Protein AF-A0A9E5ZWL0-F1 (afdb_monomer_lite)

pLDDT: mean 77.71, std 17.44, range [40.38, 95.31]

Structure (mmCIF, N/CA/C/O backbone):
data_AF-A0A9E5ZWL0-F1
#
_entry.id   AF-A0A9E5ZWL0-F1
#
loop_
_atom_site.group_PDB
_atom_site.id
_atom_site.type_symbol
_atom_site.label_atom_id
_atom_site.label_alt_id
_atom_site.label_comp_id
_atom_site.label_asym_id
_atom_site.label_entity_id
_atom_site.label_seq_id
_atom_site.pdbx_PDB_ins_code
_atom_site.Cartn_x
_atom_site.Cartn_y
_atom_site.Cartn_z
_atom_site.occupancy
_atom_site.B_iso_or_equiv
_atom_site.auth_seq_id
_atom_site.auth_comp_id
_atom_site.auth_asym_id
_atom_site.auth_atom_id
_atom_site.pdbx_PDB_model_num
ATOM 1 N N . MET A 1 1 ? 41.467 44.986 -68.226 1.00 48.22 1 MET A N 1
ATOM 2 C CA . MET A 1 1 ? 40.045 44.652 -67.989 1.00 48.22 1 MET A CA 1
ATOM 3 C C . MET A 1 1 ? 39.698 43.369 -68.735 1.00 48.22 1 MET A C 1
ATOM 5 O O . MET A 1 1 ? 39.548 43.415 -69.947 1.00 48.22 1 MET A O 1
ATOM 9 N N . LYS A 1 2 ? 39.636 42.227 -68.040 1.00 40.38 2 LYS A N 1
ATOM 10 C CA . LYS A 1 2 ? 39.069 40.963 -68.541 1.00 40.38 2 LYS A CA 1
ATOM 11 C C . LYS A 1 2 ? 38.371 40.283 -67.361 1.00 40.38 2 LYS A C 1
ATOM 13 O O . LYS A 1 2 ? 39.031 39.846 -66.427 1.00 40.38 2 LYS A O 1
ATOM 18 N N . LEU A 1 3 ? 37.040 40.309 -67.391 1.00 46.34 3 LEU A N 1
ATOM 19 C CA . LEU A 1 3 ? 36.144 39.636 -66.454 1.00 46.34 3 LEU A CA 1
ATOM 20 C C . LEU A 1 3 ? 36.043 38.173 -66.905 1.00 46.34 3 LEU A C 1
ATOM 22 O O . LEU A 1 3 ? 35.565 37.916 -68.009 1.00 46.34 3 LEU A O 1
ATOM 26 N N . GLN A 1 4 ? 36.509 37.226 -66.093 1.00 55.94 4 GLN A N 1
ATOM 27 C CA . GLN A 1 4 ? 36.231 35.805 -66.296 1.00 55.94 4 GLN A CA 1
ATOM 28 C C . GLN A 1 4 ? 35.234 35.346 -65.235 1.00 55.94 4 GLN A C 1
ATOM 30 O O . GLN A 1 4 ? 35.519 35.343 -64.041 1.00 55.94 4 GLN A O 1
ATOM 35 N N . PHE A 1 5 ? 34.042 35.000 -65.714 1.00 57.50 5 PHE A N 1
ATOM 36 C CA . PHE A 1 5 ? 32.984 34.344 -64.964 1.00 57.50 5 PHE A CA 1
ATOM 37 C C . PHE A 1 5 ? 33.369 32.876 -64.759 1.00 57.50 5 PHE A C 1
ATOM 39 O O . PHE A 1 5 ? 33.535 32.145 -65.733 1.00 57.50 5 PHE A O 1
ATOM 46 N N . ALA A 1 6 ? 33.482 32.437 -63.507 1.00 52.81 6 ALA A N 1
ATOM 47 C CA . ALA A 1 6 ? 33.610 31.026 -63.159 1.00 52.81 6 ALA A CA 1
ATOM 48 C C . ALA A 1 6 ? 32.387 30.597 -62.338 1.00 52.81 6 ALA A C 1
ATOM 50 O O . ALA A 1 6 ? 32.315 30.791 -61.131 1.00 52.81 6 ALA A O 1
ATOM 51 N N . ILE A 1 7 ? 31.393 30.115 -63.084 1.00 56.88 7 ILE A N 1
ATOM 52 C CA . ILE A 1 7 ? 30.549 28.941 -62.828 1.00 56.88 7 ILE A CA 1
ATOM 53 C C . ILE A 1 7 ? 30.273 28.637 -61.346 1.00 56.88 7 ILE A C 1
ATOM 55 O O . ILE A 1 7 ? 31.066 28.015 -60.642 1.00 56.88 7 ILE A O 1
ATOM 59 N N . VAL A 1 8 ? 29.059 28.998 -60.931 1.00 52.09 8 VAL A N 1
ATOM 60 C CA . VAL A 1 8 ? 28.380 28.480 -59.743 1.00 52.09 8 VAL A CA 1
ATOM 61 C C . VAL A 1 8 ? 28.188 26.973 -59.925 1.00 52.09 8 VAL A C 1
ATOM 63 O O . VAL A 1 8 ? 27.296 26.531 -60.648 1.00 52.09 8 VAL A O 1
ATOM 66 N N . ALA A 1 9 ? 29.037 26.172 -59.284 1.00 56.91 9 ALA A N 1
ATOM 67 C CA . ALA A 1 9 ? 28.798 24.747 -59.111 1.00 56.91 9 ALA A CA 1
ATOM 68 C C . ALA A 1 9 ? 27.679 24.575 -58.075 1.00 56.91 9 ALA A C 1
ATOM 70 O O . ALA A 1 9 ? 27.908 24.568 -56.866 1.00 56.91 9 ALA A O 1
ATOM 71 N N . LEU A 1 10 ? 26.446 24.487 -58.573 1.00 52.00 10 LEU A N 1
ATOM 72 C CA . LEU A 1 10 ? 25.271 24.105 -57.804 1.00 52.00 10 LEU A CA 1
ATOM 73 C C . LEU A 1 10 ? 25.416 22.621 -57.431 1.00 52.00 10 LEU A C 1
ATOM 75 O O . LEU A 1 10 ? 24.993 21.728 -58.163 1.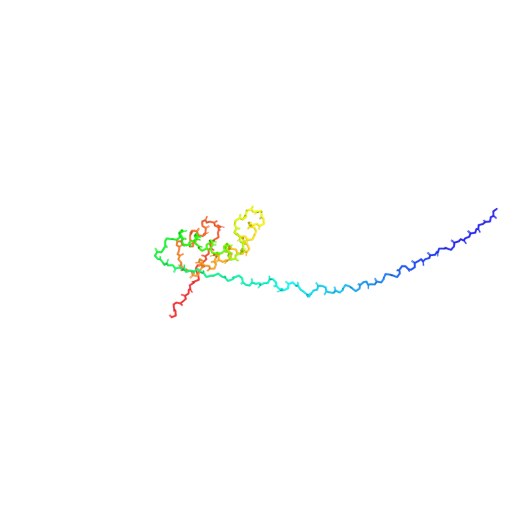00 52.00 10 LEU A O 1
ATOM 79 N N . GLY A 1 11 ? 26.093 22.358 -56.316 1.00 52.50 11 GLY A N 1
ATOM 80 C CA . GLY A 1 11 ? 26.188 21.027 -55.735 1.00 52.50 11 GLY A CA 1
ATOM 81 C C . GLY A 1 11 ? 24.815 20.585 -55.245 1.00 52.50 11 GLY A C 1
ATOM 82 O O . GLY A 1 11 ? 24.369 21.005 -54.180 1.00 52.50 11 GLY A O 1
ATOM 83 N N . LEU A 1 12 ? 24.144 19.732 -56.021 1.00 54.84 12 LEU A N 1
ATOM 84 C CA . LEU A 1 12 ? 23.023 18.933 -55.540 1.00 54.84 12 LEU A CA 1
ATOM 85 C C . LEU A 1 12 ? 23.577 17.965 -54.485 1.00 54.84 12 LEU A C 1
ATOM 87 O O . LEU A 1 12 ? 24.089 16.893 -54.805 1.00 54.84 12 LEU A O 1
ATOM 91 N N . ALA A 1 13 ? 23.507 18.357 -53.215 1.00 57.78 13 ALA A N 1
ATOM 92 C CA . ALA A 1 13 ? 23.633 17.413 -52.121 1.00 57.78 13 ALA A CA 1
ATOM 93 C C . ALA A 1 13 ? 22.415 16.488 -52.196 1.00 57.78 13 ALA A C 1
ATOM 95 O O . ALA A 1 13 ? 21.297 16.871 -51.852 1.00 57.78 13 ALA A O 1
ATOM 96 N N . ILE A 1 14 ? 22.633 15.284 -52.721 1.00 60.03 14 ILE A N 1
ATOM 97 C CA . ILE A 1 14 ? 21.675 14.186 -52.680 1.00 60.03 14 ILE A CA 1
ATOM 98 C C . ILE A 1 14 ? 21.467 13.878 -51.198 1.00 60.03 14 ILE A C 1
ATOM 100 O O . ILE A 1 14 ? 22.262 13.180 -50.574 1.00 60.03 14 ILE A O 1
ATOM 104 N N . ALA A 1 15 ? 20.420 14.461 -50.616 1.00 61.22 15 ALA A N 1
ATOM 105 C CA . ALA A 1 15 ? 19.908 14.070 -49.319 1.00 61.22 15 ALA A CA 1
ATOM 106 C C . ALA A 1 15 ? 19.345 12.658 -49.482 1.00 61.22 15 ALA A C 1
ATOM 108 O O . ALA A 1 15 ? 18.180 12.474 -49.821 1.00 61.22 15 ALA A O 1
ATOM 109 N N . THR A 1 16 ? 20.200 11.649 -49.324 1.00 64.06 16 THR A N 1
ATOM 110 C CA . THR A 1 16 ? 19.760 10.267 -49.176 1.00 64.06 16 THR A CA 1
ATOM 111 C C . THR A 1 16 ? 18.829 10.231 -47.968 1.00 64.06 16 THR A C 1
ATOM 113 O O . THR A 1 16 ? 19.301 10.519 -46.862 1.00 64.06 16 THR A O 1
ATOM 116 N N . PRO A 1 17 ? 17.528 9.925 -48.128 1.00 60.38 17 PRO A N 1
ATOM 117 C CA . PRO A 1 17 ? 16.691 9.662 -46.977 1.00 60.38 17 PRO A CA 1
ATOM 118 C C . PRO A 1 17 ? 17.273 8.417 -46.318 1.00 60.38 17 PRO A C 1
ATOM 120 O O . PRO A 1 17 ? 17.183 7.315 -46.856 1.00 60.38 17 PRO A O 1
ATOM 123 N N . LEU A 1 18 ? 17.944 8.609 -45.182 1.00 63.25 18 LEU A N 1
ATOM 124 C CA . LEU A 1 18 ? 18.268 7.504 -44.299 1.00 63.25 18 LEU A CA 1
ATOM 125 C C . LEU A 1 18 ? 16.935 6.809 -44.015 1.00 63.25 18 LEU A C 1
ATOM 127 O O . LEU A 1 18 ? 16.013 7.481 -43.537 1.00 63.25 18 LEU A O 1
ATOM 131 N N . PRO A 1 19 ? 16.783 5.514 -44.334 1.00 56.50 19 PRO A N 1
ATOM 132 C CA . PRO A 1 19 ? 15.641 4.778 -43.848 1.00 56.50 19 PRO A CA 1
ATOM 133 C C . PRO A 1 19 ? 15.736 4.849 -42.328 1.00 56.50 19 PRO A C 1
ATOM 135 O O . PRO A 1 19 ? 16.606 4.234 -41.714 1.00 56.50 19 PRO A O 1
ATOM 138 N N . LEU A 1 20 ? 14.862 5.655 -41.725 1.00 55.75 20 LEU A N 1
ATOM 139 C CA . LEU A 1 20 ? 14.479 5.519 -40.332 1.00 55.75 20 LEU A CA 1
ATOM 140 C C . LEU A 1 20 ? 13.822 4.145 -40.247 1.00 55.75 20 LEU A C 1
ATOM 142 O O . LEU A 1 20 ? 12.603 4.017 -40.325 1.00 55.75 20 LEU A O 1
ATOM 146 N N . THR A 1 21 ? 14.653 3.101 -40.183 1.00 56.69 21 THR A N 1
ATOM 147 C CA . THR A 1 21 ? 14.258 1.787 -39.712 1.00 56.69 21 THR A CA 1
ATOM 148 C C . THR A 1 21 ? 13.553 2.052 -38.406 1.00 56.69 21 THR A C 1
ATOM 150 O O . THR A 1 21 ? 14.155 2.511 -37.436 1.00 56.69 21 THR A O 1
ATOM 153 N N . SER A 1 22 ? 12.244 1.869 -38.454 1.00 57.66 22 SER A N 1
ATOM 154 C CA . SER A 1 22 ? 11.329 1.936 -37.343 1.00 57.66 22 SER A CA 1
ATOM 155 C C . SER A 1 22 ? 11.858 1.033 -36.237 1.00 57.66 22 SER A C 1
ATOM 157 O O . SER A 1 22 ? 11.533 -0.150 -36.179 1.00 57.66 22 SER A O 1
ATOM 159 N N . ALA A 1 23 ? 12.658 1.606 -35.339 1.00 53.66 23 ALA A N 1
ATOM 160 C CA . ALA A 1 23 ? 12.964 1.074 -34.020 1.00 53.66 23 ALA A CA 1
ATOM 161 C C . ALA A 1 23 ? 11.710 1.201 -33.133 1.00 53.66 23 ALA A C 1
ATOM 163 O O . ALA A 1 23 ? 11.719 1.786 -32.057 1.00 53.66 23 ALA A O 1
ATOM 164 N N . ALA A 1 24 ? 10.590 0.702 -33.650 1.00 53.22 24 ALA A N 1
ATOM 165 C CA . ALA A 1 24 ? 9.292 0.616 -33.008 1.00 53.22 24 ALA A CA 1
ATOM 166 C C . ALA A 1 24 ? 8.938 -0.866 -32.841 1.00 53.22 24 ALA A C 1
ATOM 168 O O . ALA A 1 24 ? 7.838 -1.304 -33.149 1.00 53.22 24 ALA A O 1
ATOM 169 N N . ALA A 1 25 ? 9.909 -1.668 -32.423 1.00 51.94 25 ALA A N 1
ATOM 170 C CA . ALA A 1 25 ? 9.722 -3.079 -32.144 1.00 51.94 25 ALA A CA 1
ATOM 171 C C . ALA A 1 25 ? 10.788 -3.484 -31.133 1.00 51.94 25 ALA A C 1
ATOM 173 O O . ALA A 1 25 ? 11.807 -3.999 -31.550 1.00 51.94 25 ALA A O 1
ATOM 174 N N . GLU A 1 26 ? 10.597 -3.121 -29.855 1.00 48.44 26 GLU A N 1
ATOM 175 C CA . GLU A 1 26 ? 11.234 -3.720 -28.654 1.00 48.44 26 GLU A CA 1
ATOM 176 C C . GLU A 1 26 ? 11.094 -2.812 -27.411 1.00 48.44 26 GLU A C 1
ATOM 178 O O . GLU A 1 26 ? 12.045 -2.550 -26.687 1.00 48.44 26 GLU A O 1
ATOM 183 N N . THR A 1 27 ? 9.899 -2.300 -27.101 1.00 50.94 27 THR A N 1
ATOM 184 C CA . THR A 1 27 ? 9.658 -1.712 -25.759 1.00 50.94 27 THR A CA 1
ATOM 185 C C . THR A 1 27 ? 8.383 -2.205 -25.081 1.00 50.94 27 THR A C 1
ATOM 187 O O . THR A 1 27 ? 8.065 -1.770 -23.980 1.00 50.94 27 THR A O 1
ATOM 190 N N . ASN A 1 28 ? 7.703 -3.204 -25.654 1.00 46.56 28 ASN A N 1
ATOM 191 C CA . ASN A 1 28 ? 6.599 -3.900 -24.978 1.00 46.56 28 ASN A CA 1
ATOM 192 C C . ASN A 1 28 ? 7.074 -5.030 -24.038 1.00 46.56 28 ASN A C 1
ATOM 194 O O . ASN A 1 28 ? 6.249 -5.671 -23.392 1.00 46.56 28 ASN A O 1
ATOM 198 N N . ALA A 1 29 ? 8.386 -5.278 -23.935 1.00 43.72 29 ALA A N 1
ATOM 199 C CA . ALA A 1 29 ? 8.944 -6.403 -23.178 1.00 43.72 29 ALA A CA 1
ATOM 200 C C . ALA A 1 29 ? 9.071 -6.164 -21.658 1.00 43.72 29 ALA A C 1
ATOM 202 O O . ALA A 1 29 ? 9.269 -7.116 -20.915 1.00 43.72 29 ALA A O 1
ATOM 203 N N . PHE A 1 30 ? 8.908 -4.929 -21.167 1.00 44.88 30 PHE A N 1
ATOM 204 C CA . PHE A 1 30 ? 8.982 -4.607 -19.732 1.00 44.88 30 PHE A CA 1
ATOM 205 C C . PHE A 1 30 ? 7.620 -4.199 -19.168 1.00 44.88 30 PHE A C 1
ATOM 207 O O . PHE A 1 30 ? 7.438 -3.144 -18.568 1.00 44.88 30 PHE A O 1
ATOM 214 N N . SER A 1 31 ? 6.628 -5.058 -19.366 1.00 49.53 31 SER A N 1
ATOM 215 C CA . SER A 1 31 ? 5.421 -5.040 -18.540 1.00 49.53 31 SER A CA 1
ATOM 216 C C . SER A 1 31 ? 5.293 -6.367 -17.801 1.00 49.53 31 SER A C 1
ATOM 218 O O . SER A 1 31 ? 4.249 -7.013 -17.830 1.00 49.53 31 SER A O 1
ATOM 220 N N . GLU A 1 32 ? 6.372 -6.787 -17.126 1.00 59.00 32 GLU A N 1
ATOM 221 C CA . GLU A 1 32 ? 6.253 -7.802 -16.081 1.00 59.00 32 GLU A CA 1
ATOM 222 C C . GLU A 1 32 ? 5.206 -7.301 -15.085 1.00 59.00 32 GLU A C 1
ATOM 224 O O . GLU A 1 32 ? 5.388 -6.299 -14.387 1.00 59.00 32 GLU A O 1
ATOM 229 N N . ARG A 1 33 ? 4.044 -7.958 -15.086 1.00 65.81 33 ARG A N 1
ATOM 230 C CA . ARG A 1 33 ? 3.001 -7.693 -14.104 1.00 65.81 33 ARG A CA 1
ATOM 231 C C . ARG A 1 33 ? 3.592 -8.056 -12.751 1.00 65.81 33 ARG A C 1
ATOM 233 O O . ARG A 1 33 ? 3.832 -9.223 -12.470 1.00 65.81 33 ARG A O 1
ATOM 240 N N . VAL A 1 34 ? 3.849 -7.043 -11.931 1.00 76.81 34 VAL A N 1
ATOM 241 C CA . VAL A 1 34 ? 4.320 -7.244 -10.563 1.00 76.81 34 VAL A CA 1
ATOM 242 C C . VAL A 1 34 ? 3.201 -7.926 -9.781 1.00 76.81 34 VAL A C 1
ATOM 244 O O . VAL A 1 34 ? 2.168 -7.318 -9.494 1.00 76.81 34 VAL A O 1
ATOM 247 N N . GLU A 1 35 ? 3.397 -9.200 -9.456 1.00 77.81 35 GLU A N 1
ATOM 248 C CA . GLU A 1 35 ? 2.483 -9.965 -8.617 1.00 77.81 35 GLU A CA 1
ATOM 249 C C . GLU A 1 35 ? 2.982 -9.980 -7.171 1.00 77.81 35 GLU A C 1
ATOM 251 O O . GLU A 1 35 ? 4.126 -10.324 -6.876 1.00 77.81 35 GLU A O 1
ATOM 256 N N . ALA A 1 36 ? 2.101 -9.613 -6.245 1.00 86.50 36 ALA A N 1
ATOM 257 C CA . ALA A 1 36 ? 2.368 -9.650 -4.817 1.00 86.50 36 ALA A CA 1
ATOM 258 C C . ALA A 1 36 ? 1.166 -10.256 -4.096 1.00 86.50 36 ALA A C 1
ATOM 260 O O . ALA A 1 36 ? 0.030 -9.826 -4.294 1.00 86.50 36 ALA A O 1
ATOM 261 N N . ARG A 1 37 ? 1.420 -11.247 -3.238 1.00 86.88 37 ARG A N 1
ATOM 262 C CA . ARG A 1 37 ? 0.400 -11.837 -2.367 1.00 86.88 37 ARG A CA 1
ATOM 263 C C . ARG A 1 37 ? 0.586 -11.320 -0.951 1.00 86.88 37 ARG A C 1
ATOM 265 O O . ARG A 1 37 ? 1.680 -11.398 -0.397 1.00 86.88 37 ARG A O 1
ATOM 272 N N . VAL A 1 38 ? -0.494 -10.805 -0.378 1.00 88.88 38 VAL A N 1
ATOM 273 C CA . VAL A 1 38 ? -0.558 -10.357 1.012 1.00 88.88 38 VAL A CA 1
ATOM 274 C C . VAL A 1 38 ? -1.741 -11.058 1.654 1.00 88.88 38 VAL A C 1
ATOM 276 O O . VAL A 1 38 ? -2.859 -10.963 1.153 1.00 88.88 38 VAL A O 1
ATOM 279 N N . THR A 1 39 ? -1.493 -11.761 2.752 1.00 87.12 39 THR A N 1
ATOM 280 C CA . THR A 1 39 ? -2.559 -12.343 3.566 1.00 87.12 39 THR A CA 1
ATOM 281 C C . THR A 1 39 ? -3.048 -11.296 4.556 1.00 87.12 39 THR A C 1
ATOM 283 O O . THR A 1 39 ? -2.241 -10.640 5.218 1.00 87.12 39 THR A O 1
ATOM 286 N N . TYR A 1 40 ? -4.365 -11.145 4.647 1.00 84.81 40 TYR A N 1
ATOM 287 C CA . TYR A 1 40 ? -5.028 -10.268 5.601 1.00 84.81 40 TYR A CA 1
ATOM 288 C C . TYR A 1 40 ? -5.730 -11.112 6.669 1.00 84.81 40 TYR A C 1
ATOM 290 O O . TYR A 1 40 ? -6.426 -12.065 6.328 1.00 84.81 40 TYR A O 1
ATOM 298 N N . SER A 1 41 ? -5.536 -10.755 7.940 1.00 88.94 41 SER A N 1
ATOM 299 C CA . SER A 1 41 ? -6.319 -11.275 9.061 1.00 88.94 41 SER A CA 1
ATOM 300 C C . SER A 1 41 ? -7.132 -10.125 9.660 1.00 88.94 41 SER A C 1
ATOM 302 O O . SER A 1 41 ? -6.532 -9.086 9.952 1.00 88.94 41 SER A O 1
ATOM 304 N N . PRO A 1 42 ? -8.455 -10.275 9.851 1.00 85.31 42 PRO A N 1
ATOM 305 C CA . PRO A 1 42 ? -9.283 -9.231 10.448 1.00 85.31 42 PRO A CA 1
ATOM 306 C C . PRO A 1 42 ? -8.920 -8.938 11.907 1.00 85.31 42 PRO A C 1
ATOM 308 O O . PRO A 1 42 ? -9.122 -7.815 12.355 1.00 85.31 42 PRO A O 1
ATOM 311 N N . ASP A 1 43 ? -8.316 -9.900 12.607 1.00 90.75 43 ASP A N 1
ATOM 312 C CA . ASP A 1 43 ? -7.892 -9.753 14.004 1.00 90.75 43 ASP A CA 1
ATOM 313 C C . ASP A 1 43 ? -6.552 -9.009 14.147 1.00 90.75 43 ASP A C 1
ATOM 315 O O . ASP A 1 43 ? -6.147 -8.634 15.248 1.00 90.75 43 ASP A O 1
ATOM 319 N N . ALA A 1 44 ? -5.823 -8.815 13.041 1.00 92.38 44 ALA A N 1
ATOM 320 C CA . ALA A 1 44 ? -4.537 -8.131 13.062 1.00 92.38 44 ALA A CA 1
ATOM 321 C C . ALA A 1 44 ? -4.727 -6.602 13.087 1.00 92.38 44 ALA A C 1
ATOM 323 O O . ALA A 1 44 ? -5.483 -6.070 12.266 1.00 92.38 44 ALA A O 1
ATOM 324 N N . PRO A 1 45 ? -3.976 -5.858 13.925 1.00 94.81 45 PRO A N 1
ATOM 325 C CA . PRO A 1 45 ? -4.069 -4.401 13.972 1.00 94.81 45 PRO A CA 1
ATOM 326 C C . PRO A 1 45 ? -3.861 -3.755 12.594 1.00 94.81 45 PRO A C 1
ATOM 328 O O . PRO A 1 45 ? -2.903 -4.080 11.879 1.00 94.81 45 PR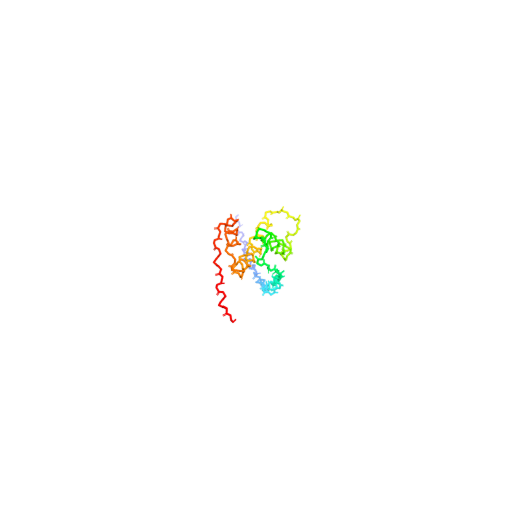O A O 1
ATOM 331 N N . ALA A 1 46 ? -4.704 -2.782 12.231 1.00 92.50 46 ALA A N 1
ATOM 332 C CA . ALA A 1 46 ? -4.660 -2.119 10.922 1.00 92.50 46 ALA A CA 1
ATOM 333 C C . ALA A 1 46 ? -3.267 -1.549 10.591 1.00 92.50 46 ALA A C 1
ATOM 335 O O . ALA A 1 46 ? -2.760 -1.711 9.480 1.00 92.50 46 ALA A O 1
ATOM 336 N N . ALA A 1 47 ? -2.593 -0.944 11.574 1.00 94.44 47 ALA A N 1
ATOM 337 C CA . ALA A 1 47 ? -1.250 -0.392 11.404 1.00 94.44 47 ALA A CA 1
ATOM 338 C C . ALA A 1 47 ? -0.193 -1.453 11.054 1.00 94.44 47 ALA A C 1
ATOM 340 O O . ALA A 1 47 ? 0.687 -1.207 10.221 1.00 94.44 47 ALA A O 1
ATOM 341 N N . GLU A 1 48 ? -0.273 -2.631 11.672 1.00 94.75 48 GLU A N 1
ATOM 342 C CA . GLU A 1 48 ? 0.629 -3.743 11.388 1.00 94.75 48 GLU A CA 1
ATOM 343 C C . GLU A 1 48 ? 0.360 -4.331 10.005 1.00 94.75 48 GLU A C 1
ATOM 345 O O . GLU A 1 48 ? 1.294 -4.467 9.209 1.00 94.75 48 GLU A O 1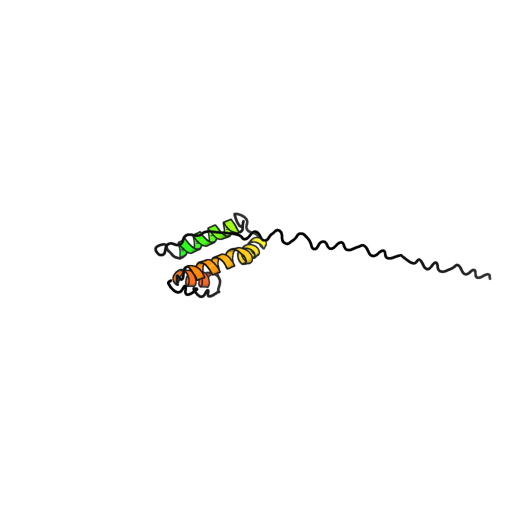
ATOM 350 N N . THR A 1 49 ? -0.912 -4.576 9.690 1.00 94.62 49 THR A N 1
ATOM 351 C CA . THR A 1 49 ? -1.348 -5.040 8.372 1.00 94.62 49 THR A CA 1
ATOM 352 C C . THR A 1 49 ? -0.869 -4.097 7.269 1.00 94.62 49 THR A C 1
ATOM 354 O O . THR A 1 49 ? -0.257 -4.532 6.292 1.00 94.62 49 THR A O 1
ATOM 357 N N . TYR A 1 50 ? -1.060 -2.788 7.447 1.00 94.69 50 TYR A N 1
ATOM 358 C CA . TYR A 1 50 ? -0.635 -1.771 6.489 1.00 94.69 50 TYR A CA 1
ATOM 359 C C . TYR A 1 50 ? 0.884 -1.764 6.289 1.00 94.69 50 TYR A C 1
ATOM 361 O O . TYR A 1 50 ? 1.382 -1.735 5.161 1.00 94.69 50 TYR A O 1
ATOM 369 N N . ARG A 1 51 ? 1.647 -1.810 7.390 1.00 95.12 51 ARG A N 1
ATOM 370 C CA . ARG A 1 51 ? 3.114 -1.865 7.359 1.00 95.12 51 ARG A CA 1
ATOM 371 C C . ARG A 1 51 ? 3.601 -3.117 6.633 1.00 95.12 51 ARG A C 1
ATOM 373 O O . ARG A 1 51 ? 4.531 -3.022 5.829 1.00 95.12 51 ARG A O 1
ATOM 380 N N . HIS A 1 52 ? 2.986 -4.267 6.902 1.00 94.81 52 HIS A N 1
ATOM 381 C CA . HIS A 1 52 ? 3.336 -5.528 6.263 1.00 94.81 52 HIS A CA 1
ATOM 382 C C . HIS A 1 52 ? 3.036 -5.497 4.760 1.00 94.81 52 HIS A C 1
ATOM 384 O O . HIS A 1 52 ? 3.946 -5.730 3.964 1.00 94.81 52 HIS A O 1
ATOM 390 N N . ALA A 1 53 ? 1.822 -5.098 4.368 1.00 94.88 53 ALA A N 1
ATOM 391 C CA . ALA A 1 53 ? 1.430 -4.950 2.968 1.00 94.88 53 ALA A CA 1
ATOM 392 C C . ALA A 1 53 ? 2.384 -4.008 2.217 1.00 94.88 53 ALA A C 1
ATOM 394 O O . ALA A 1 53 ? 2.959 -4.376 1.193 1.00 94.88 53 ALA A O 1
ATOM 395 N N . LYS A 1 54 ? 2.660 -2.825 2.784 1.00 94.62 54 LYS A N 1
ATOM 396 C CA . LYS A 1 54 ? 3.600 -1.859 2.202 1.00 94.62 54 LYS A CA 1
ATOM 397 C C . LYS A 1 54 ? 5.001 -2.450 2.024 1.00 94.62 54 LYS A C 1
ATOM 399 O O . LYS A 1 54 ? 5.634 -2.203 0.999 1.00 94.62 54 LYS A O 1
ATOM 404 N N . LYS A 1 55 ? 5.501 -3.223 2.994 1.00 93.94 55 LYS A N 1
ATOM 405 C CA . LYS A 1 55 ? 6.808 -3.895 2.897 1.00 93.94 55 LYS A CA 1
ATOM 406 C C . LYS A 1 55 ? 6.829 -4.915 1.756 1.00 93.94 55 LYS A C 1
ATOM 408 O O . LYS 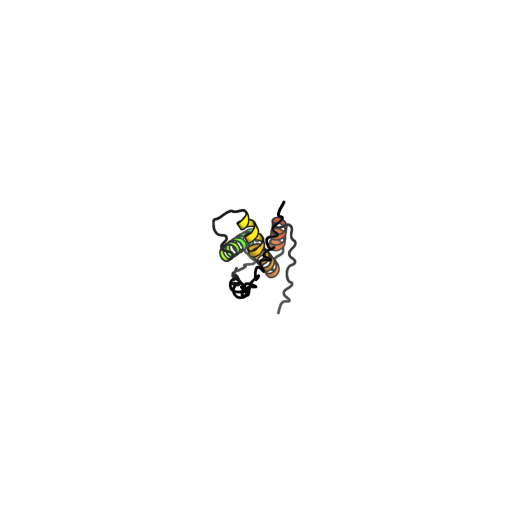A 1 55 ? 7.778 -4.915 0.976 1.00 93.94 55 LYS A O 1
ATOM 413 N N . VAL A 1 56 ? 5.790 -5.743 1.638 1.00 94.31 56 VAL A N 1
ATOM 414 C CA . VAL A 1 56 ? 5.658 -6.735 0.558 1.00 94.31 56 VAL A CA 1
ATOM 415 C C . VAL A 1 56 ? 5.612 -6.046 -0.807 1.00 94.31 56 VAL A C 1
ATOM 417 O O . VAL A 1 56 ? 6.375 -6.408 -1.698 1.00 94.31 56 VAL A O 1
ATOM 420 N N . PHE A 1 57 ? 4.803 -4.997 -0.956 1.00 94.00 57 PHE A N 1
ATOM 421 C CA . PHE A 1 57 ? 4.689 -4.246 -2.207 1.00 94.00 57 PHE A CA 1
ATOM 422 C C . PHE A 1 57 ? 5.975 -3.518 -2.589 1.00 94.00 57 PHE A C 1
ATOM 424 O O . PHE A 1 57 ? 6.377 -3.559 -3.747 1.00 94.00 57 PHE A O 1
ATOM 431 N N . ARG A 1 58 ? 6.683 -2.914 -1.628 1.00 92.88 58 ARG A N 1
ATOM 432 C CA . ARG A 1 58 ? 8.011 -2.338 -1.888 1.00 92.88 58 ARG A CA 1
ATOM 433 C C . ARG A 1 58 ? 8.998 -3.389 -2.381 1.00 92.88 58 ARG A C 1
ATOM 435 O O . ARG A 1 58 ? 9.745 -3.106 -3.312 1.00 92.88 58 ARG A O 1
ATOM 442 N N . LYS A 1 59 ? 8.976 -4.590 -1.796 1.00 91.81 59 LYS A N 1
ATOM 443 C CA . LYS A 1 59 ? 9.821 -5.700 -2.241 1.00 91.81 59 LYS A CA 1
ATOM 444 C C . LYS A 1 59 ? 9.478 -6.131 -3.666 1.00 91.81 59 LYS A C 1
ATOM 446 O O . LYS A 1 59 ? 10.397 -6.316 -4.454 1.00 91.81 59 LYS A O 1
ATOM 451 N N . ALA A 1 60 ? 8.191 -6.243 -3.988 1.00 91.31 60 ALA A N 1
ATOM 452 C CA . ALA A 1 60 ? 7.720 -6.604 -5.324 1.00 91.31 60 ALA A CA 1
ATOM 453 C C . ALA A 1 60 ? 8.073 -5.538 -6.382 1.00 91.31 60 ALA A C 1
ATOM 455 O O . ALA A 1 60 ? 8.398 -5.875 -7.511 1.00 91.31 60 ALA A O 1
ATOM 456 N N . CYS A 1 61 ? 8.103 -4.259 -5.998 1.00 89.75 61 CYS A N 1
ATOM 457 C CA . CYS A 1 61 ? 8.548 -3.151 -6.849 1.00 89.75 61 CYS A CA 1
ATOM 458 C C . CYS A 1 61 ? 10.077 -2.950 -6.884 1.00 89.75 61 CYS A C 1
ATOM 460 O O . CYS A 1 61 ? 10.529 -1.911 -7.357 1.00 89.75 61 CYS A O 1
ATOM 462 N N . TYR A 1 62 ? 10.876 -3.875 -6.337 1.00 89.25 62 TYR A N 1
ATOM 463 C CA . TYR A 1 62 ? 12.341 -3.764 -6.237 1.00 89.25 62 TYR A CA 1
ATOM 464 C C . TYR A 1 62 ? 12.855 -2.525 -5.469 1.00 89.25 62 TYR A C 1
ATOM 466 O O . TYR A 1 62 ? 13.990 -2.093 -5.651 1.00 89.25 62 TYR A O 1
ATOM 474 N N . LEU A 1 63 ? 12.063 -1.982 -4.537 1.00 86.19 63 LEU A N 1
ATOM 475 C CA . LEU A 1 63 ? 12.376 -0.764 -3.768 1.00 86.19 63 LEU A CA 1
ATOM 476 C C . LEU A 1 63 ? 13.046 -1.042 -2.412 1.00 86.19 63 LEU A C 1
ATOM 478 O O . LEU A 1 63 ? 12.747 -0.399 -1.391 1.00 86.19 63 LEU A O 1
ATOM 482 N N . ASN A 1 64 ? 13.922 -2.047 -2.378 1.00 79.12 64 ASN A N 1
ATOM 483 C CA . ASN A 1 64 ? 14.610 -2.480 -1.166 1.00 79.12 64 ASN A CA 1
ATOM 484 C C . ASN A 1 64 ? 15.913 -1.684 -0.982 1.00 79.12 64 ASN A C 1
ATOM 486 O O . ASN A 1 64 ? 16.831 -1.794 -1.786 1.00 79.12 64 ASN A O 1
ATOM 490 N N . GLY A 1 65 ? 16.022 -0.916 0.105 1.00 71.50 65 GLY A N 1
ATOM 491 C CA . GLY A 1 65 ? 17.316 -0.465 0.634 1.00 71.50 65 GLY A CA 1
ATOM 492 C C . GLY A 1 65 ? 17.973 0.768 0.001 1.00 71.50 65 GLY A C 1
ATOM 493 O O . GLY A 1 65 ? 18.963 1.230 0.556 1.00 71.50 65 GLY A O 1
ATOM 494 N N . GLN A 1 66 ? 17.440 1.358 -1.075 1.00 68.56 66 GLN A N 1
ATOM 495 C CA . GLN A 1 66 ? 17.926 2.660 -1.561 1.00 68.56 66 GLN A CA 1
ATOM 496 C C . GLN A 1 66 ? 16.880 3.758 -1.327 1.00 68.56 66 GLN A C 1
ATOM 498 O O . GLN A 1 66 ? 15.679 3.500 -1.299 1.00 68.56 66 GLN A O 1
ATOM 503 N N . ILE A 1 67 ? 17.325 4.996 -1.112 1.00 74.00 67 ILE A N 1
ATOM 504 C CA . ILE A 1 67 ? 16.455 6.174 -1.035 1.00 74.00 67 ILE A CA 1
ATOM 505 C C . ILE A 1 67 ? 17.022 7.190 -2.016 1.00 74.00 67 ILE A C 1
ATOM 507 O O . ILE A 1 67 ? 18.089 7.752 -1.805 1.00 74.00 67 ILE A O 1
ATOM 511 N N . SER A 1 68 ? 16.307 7.401 -3.113 1.00 83.12 68 SER A N 1
ATOM 512 C CA . SER A 1 68 ? 16.620 8.396 -4.137 1.00 83.12 68 SER A CA 1
ATOM 513 C C . SER A 1 68 ? 15.355 9.175 -4.501 1.00 83.12 68 SER A C 1
ATOM 515 O O . SER A 1 68 ? 14.237 8.762 -4.175 1.00 83.12 68 SER A O 1
ATOM 517 N N . ALA A 1 69 ? 15.495 10.308 -5.192 1.00 82.56 69 ALA A N 1
ATOM 518 C CA . ALA A 1 69 ? 14.334 11.034 -5.716 1.00 82.56 69 ALA A CA 1
ATOM 519 C C . ALA A 1 69 ? 13.476 10.133 -6.625 1.00 82.56 69 ALA A C 1
ATOM 521 O O . ALA A 1 69 ? 12.248 10.153 -6.549 1.00 82.56 69 ALA A O 1
ATOM 522 N N . MET A 1 70 ? 14.127 9.270 -7.409 1.00 83.06 70 MET A N 1
ATOM 523 C CA . MET A 1 70 ? 13.452 8.342 -8.313 1.00 83.06 70 MET A CA 1
ATOM 524 C C . MET A 1 70 ? 12.717 7.218 -7.573 1.00 83.06 70 MET A C 1
ATOM 526 O O . MET A 1 70 ? 11.657 6.773 -8.003 1.00 83.06 70 MET A O 1
ATOM 530 N N . HIS A 1 71 ? 13.197 6.860 -6.383 1.00 86.50 71 HIS A N 1
ATOM 531 C CA . HIS A 1 71 ? 12.519 5.945 -5.470 1.00 86.50 71 HIS A CA 1
ATOM 532 C C . HIS A 1 71 ? 11.128 6.443 -5.061 1.00 86.50 71 HIS A C 1
ATOM 534 O O . HIS A 1 71 ? 10.185 5.660 -5.008 1.00 86.50 71 HIS A O 1
ATOM 540 N N . ARG A 1 72 ? 10.969 7.753 -4.816 1.00 86.50 72 ARG A N 1
ATOM 541 C CA . ARG A 1 72 ? 9.654 8.340 -4.494 1.00 86.50 72 ARG A CA 1
ATOM 542 C C . ARG A 1 72 ? 8.690 8.253 -5.675 1.00 86.50 72 ARG A C 1
ATOM 544 O O . ARG A 1 72 ? 7.500 8.015 -5.477 1.00 86.50 72 ARG A O 1
ATOM 551 N N . VAL A 1 73 ? 9.203 8.439 -6.893 1.00 87.88 73 VAL A N 1
ATOM 552 C CA . VAL A 1 73 ? 8.417 8.293 -8.125 1.00 87.88 73 VAL A CA 1
ATOM 553 C C . VAL A 1 73 ? 7.980 6.837 -8.291 1.00 87.88 73 VAL A C 1
ATOM 555 O O . VAL A 1 73 ? 6.790 6.580 -8.448 1.00 87.88 73 VAL A O 1
ATOM 558 N N . GLN A 1 74 ? 8.898 5.879 -8.152 1.00 87.81 74 GLN A N 1
ATOM 559 C CA . GLN A 1 74 ? 8.576 4.451 -8.231 1.00 87.81 74 GLN A CA 1
ATOM 560 C C . GLN A 1 74 ? 7.609 4.000 -7.128 1.00 87.81 74 GLN A C 1
ATOM 562 O O . GLN A 1 74 ? 6.692 3.228 -7.396 1.00 87.81 74 GLN A O 1
ATOM 567 N N . GLU A 1 75 ? 7.739 4.514 -5.903 1.00 90.19 75 GLU A N 1
ATOM 568 C CA . GLU A 1 75 ? 6.793 4.216 -4.823 1.00 90.19 75 GLU A CA 1
ATOM 569 C C . GLU A 1 75 ? 5.384 4.728 -5.164 1.00 90.19 75 GLU A C 1
ATOM 571 O O . GLU A 1 75 ? 4.396 4.031 -4.933 1.00 90.19 75 GLU A O 1
ATOM 576 N N . ARG A 1 76 ? 5.271 5.906 -5.791 1.00 90.81 76 ARG A N 1
ATOM 577 C CA . ARG A 1 76 ? 3.983 6.444 -6.248 1.00 90.81 76 ARG A CA 1
ATOM 578 C C . ARG A 1 76 ? 3.393 5.662 -7.426 1.00 90.81 76 ARG A C 1
ATOM 580 O O . ARG A 1 76 ? 2.181 5.505 -7.474 1.00 90.81 76 ARG A O 1
ATOM 587 N N . VAL A 1 77 ? 4.213 5.200 -8.367 1.00 90.56 77 VAL A N 1
ATOM 588 C CA . VAL A 1 77 ? 3.735 4.539 -9.596 1.00 90.56 77 VAL A CA 1
ATOM 589 C C . VAL A 1 77 ? 3.466 3.046 -9.387 1.00 90.56 77 VAL A C 1
ATOM 591 O O . VAL A 1 77 ? 2.525 2.515 -9.965 1.00 90.56 77 VAL A O 1
ATOM 594 N N . CYS A 1 78 ? 4.252 2.369 -8.547 1.00 91.12 78 CYS A N 1
ATOM 595 C CA . CYS A 1 78 ? 4.160 0.922 -8.344 1.00 91.12 78 CYS A CA 1
ATOM 596 C C . CYS A 1 78 ? 3.493 0.554 -7.008 1.00 91.12 78 CYS A C 1
ATOM 598 O O . CYS A 1 78 ? 2.522 -0.201 -6.982 1.00 91.12 78 CYS A O 1
ATOM 600 N N . VAL A 1 79 ? 3.959 1.115 -5.885 1.00 93.12 79 VAL A N 1
ATOM 601 C CA . VAL A 1 79 ? 3.505 0.692 -4.544 1.00 93.12 79 VAL A CA 1
ATOM 602 C C . VAL A 1 79 ? 2.131 1.256 -4.194 1.00 93.12 79 VAL A C 1
ATOM 604 O O . VAL A 1 79 ? 1.290 0.518 -3.684 1.00 93.12 79 VAL A O 1
ATOM 607 N N . GLN A 1 80 ? 1.886 2.543 -4.456 1.00 93.44 80 GLN A N 1
ATOM 608 C CA . GLN A 1 80 ? 0.620 3.183 -4.082 1.00 93.44 80 GLN A CA 1
ATOM 609 C C . GLN A 1 80 ? -0.604 2.528 -4.739 1.00 93.44 80 GLN A C 1
ATOM 611 O O . GLN A 1 80 ? -1.508 2.150 -4.004 1.00 93.44 80 GLN A O 1
ATOM 616 N N . PRO A 1 81 ? -0.636 2.255 -6.058 1.00 92.94 81 PRO A N 1
ATOM 617 C CA . PRO A 1 81 ? -1.788 1.586 -6.663 1.00 92.94 81 PRO A CA 1
ATOM 618 C C . PRO A 1 81 ? -2.058 0.186 -6.096 1.00 92.94 81 PRO A C 1
ATOM 620 O O . PRO A 1 81 ? -3.207 -0.251 -6.063 1.00 92.94 81 PRO A O 1
ATOM 623 N N . MET A 1 82 ? -1.022 -0.533 -5.648 1.00 93.44 82 MET A N 1
ATOM 624 C CA . MET A 1 82 ? -1.200 -1.822 -4.972 1.00 93.44 82 MET A CA 1
ATOM 625 C C . MET A 1 82 ? -1.769 -1.659 -3.561 1.00 93.44 82 MET A C 1
ATOM 627 O O . MET A 1 82 ? -2.640 -2.435 -3.176 1.00 93.44 82 MET A O 1
ATOM 631 N N . LEU A 1 83 ? -1.325 -0.643 -2.812 1.00 94.50 83 LEU A N 1
ATOM 632 C CA . LEU A 1 83 ? -1.909 -0.305 -1.512 1.00 94.50 83 LEU A CA 1
ATOM 633 C C . LEU A 1 83 ? -3.372 0.120 -1.651 1.00 94.50 83 LEU A C 1
ATOM 635 O O . LEU A 1 83 ? -4.201 -0.401 -0.913 1.00 94.50 83 LEU A O 1
ATOM 639 N N . ASP A 1 84 ? -3.696 0.980 -2.620 1.00 94.44 84 ASP A N 1
ATOM 640 C CA . ASP A 1 84 ? -5.069 1.407 -2.906 1.00 94.44 84 ASP A CA 1
ATOM 641 C C . ASP A 1 84 ? -5.963 0.182 -3.162 1.00 94.44 84 ASP A C 1
ATOM 643 O O . ASP A 1 84 ? -7.011 0.025 -2.538 1.00 94.44 84 ASP A O 1
ATOM 647 N N . LYS A 1 85 ? -5.527 -0.734 -4.042 1.00 92.62 85 LYS A N 1
ATOM 648 C CA . LYS A 1 85 ? -6.261 -1.973 -4.348 1.00 92.62 85 LYS A CA 1
ATOM 649 C C . LYS A 1 85 ? -6.406 -2.876 -3.129 1.00 92.62 85 LYS A C 1
ATOM 651 O O . LYS A 1 85 ? -7.482 -3.421 -2.915 1.00 92.62 85 LYS A O 1
ATOM 656 N N . PHE A 1 86 ? -5.343 -3.035 -2.343 1.00 93.44 86 PHE A N 1
ATOM 657 C CA . PHE A 1 86 ? -5.363 -3.837 -1.124 1.00 93.44 86 PHE A CA 1
ATOM 658 C C . PHE A 1 86 ? -6.384 -3.292 -0.122 1.00 93.44 86 PHE A C 1
ATOM 660 O O . PHE A 1 86 ? -7.272 -4.028 0.292 1.00 93.44 86 PHE A O 1
ATOM 667 N N . VAL A 1 87 ? -6.317 -1.997 0.198 1.00 94.06 87 VAL A N 1
ATOM 668 C CA . VAL A 1 87 ? -7.242 -1.323 1.123 1.00 94.06 87 VAL A CA 1
ATOM 669 C C . VAL A 1 87 ? -8.682 -1.396 0.614 1.00 94.06 87 VAL A C 1
ATOM 671 O O . VAL A 1 87 ? -9.599 -1.693 1.376 1.00 94.06 87 VAL A O 1
ATOM 674 N N . ALA A 1 88 ? -8.893 -1.187 -0.686 1.00 92.81 88 ALA A N 1
ATOM 675 C CA . ALA A 1 88 ? -10.220 -1.287 -1.276 1.00 92.81 88 ALA A CA 1
ATOM 676 C C . ALA A 1 88 ? -10.791 -2.715 -1.196 1.00 92.81 88 ALA A C 1
ATOM 678 O O . ALA A 1 88 ? -12.005 -2.875 -1.077 1.00 92.81 88 ALA A O 1
ATOM 679 N N . HIS A 1 89 ? -9.934 -3.739 -1.269 1.00 91.19 89 HIS A N 1
ATOM 680 C CA . HIS A 1 89 ? -10.333 -5.146 -1.277 1.00 91.19 89 HIS A CA 1
ATOM 681 C C . HIS A 1 89 ? -10.531 -5.736 0.124 1.00 91.19 89 HIS A C 1
ATOM 683 O O . HIS A 1 89 ? -11.352 -6.633 0.281 1.00 91.19 89 HIS A O 1
ATOM 689 N N . THR A 1 90 ? -9.820 -5.245 1.145 1.00 90.62 90 THR A N 1
ATOM 690 C CA . THR A 1 90 ? -10.024 -5.711 2.528 1.00 90.62 90 THR A CA 1
ATOM 691 C C . THR A 1 90 ? -11.368 -5.267 3.097 1.00 90.62 90 THR A C 1
ATOM 693 O O . THR A 1 90 ? -11.880 -5.917 4.002 1.00 90.62 90 THR A O 1
ATOM 696 N N . GLY A 1 91 ? -11.930 -4.156 2.604 1.00 88.69 91 GLY A N 1
ATOM 697 C CA . GLY A 1 91 ? -13.195 -3.610 3.103 1.00 88.69 91 GLY A CA 1
ATOM 698 C C . GLY A 1 91 ? -13.134 -3.110 4.552 1.00 88.69 91 GLY A C 1
ATOM 699 O O . GLY A 1 91 ? -14.173 -2.803 5.130 1.00 88.69 91 GLY A O 1
ATOM 700 N N . ASN A 1 92 ? -11.940 -3.030 5.146 1.00 90.25 92 ASN A N 1
ATOM 701 C CA . ASN A 1 92 ? -11.752 -2.647 6.539 1.00 90.25 92 ASN A CA 1
ATOM 702 C C . ASN A 1 92 ? -11.694 -1.107 6.667 1.00 90.25 92 ASN A C 1
ATOM 704 O O . ASN A 1 92 ? -10.815 -0.487 6.057 1.00 90.25 92 ASN A O 1
ATOM 708 N N . PRO A 1 93 ? -12.591 -0.483 7.457 1.00 91.06 93 PRO A N 1
ATOM 709 C CA . PRO A 1 93 ? -12.666 0.972 7.580 1.00 91.06 93 PRO A CA 1
ATOM 710 C C . PRO A 1 93 ? -11.431 1.576 8.258 1.00 91.06 93 PRO A C 1
ATOM 712 O O . PRO A 1 93 ? -10.932 2.593 7.790 1.00 91.06 93 PRO A O 1
ATOM 715 N N . GLU A 1 94 ? -10.863 0.923 9.274 1.00 92.19 94 GLU A N 1
ATOM 716 C CA . GLU A 1 94 ? -9.658 1.407 9.964 1.00 92.19 94 GLU A CA 1
ATOM 717 C C . GLU A 1 94 ? -8.434 1.434 9.035 1.00 92.19 94 GLU A C 1
ATOM 719 O O . GLU A 1 94 ? -7.616 2.354 9.079 1.00 92.19 94 GLU A O 1
ATOM 724 N N . LEU A 1 95 ? -8.298 0.438 8.150 1.00 92.75 95 LEU A N 1
ATOM 725 C CA . LEU A 1 95 ? -7.259 0.435 7.117 1.00 92.75 95 LEU A CA 1
ATOM 726 C C . LEU A 1 95 ? -7.470 1.553 6.092 1.00 92.75 95 LEU A C 1
ATOM 728 O O . LEU A 1 95 ? -6.484 2.137 5.637 1.00 92.75 95 LEU A O 1
ATOM 732 N N . ALA A 1 96 ? -8.722 1.842 5.729 1.00 93.44 96 ALA A N 1
ATOM 733 C CA . ALA A 1 96 ? -9.058 2.923 4.808 1.00 93.44 96 ALA A CA 1
ATOM 734 C C . ALA A 1 96 ? -8.752 4.299 5.413 1.00 93.44 96 ALA A C 1
ATOM 736 O O . ALA A 1 96 ? -8.071 5.098 4.771 1.00 93.44 96 ALA A O 1
ATOM 737 N N . GLU A 1 97 ? -9.149 4.536 6.663 1.00 93.94 97 GLU A N 1
ATOM 738 C CA . GLU A 1 97 ? -8.833 5.758 7.410 1.00 93.94 97 GLU A CA 1
ATOM 739 C C . GLU A 1 97 ? -7.321 5.941 7.574 1.00 93.94 97 GLU A C 1
ATOM 741 O O . GLU A 1 97 ? -6.775 7.011 7.298 1.00 93.94 97 GLU A O 1
ATOM 746 N N . LEU A 1 98 ? -6.600 4.875 7.944 1.00 94.69 98 LEU A N 1
ATOM 747 C CA . LEU A 1 98 ? -5.144 4.920 8.061 1.00 94.69 98 LEU A CA 1
ATOM 748 C C . LEU A 1 98 ? -4.469 5.231 6.717 1.00 94.69 98 LEU A C 1
ATOM 750 O O . LEU A 1 98 ? -3.452 5.931 6.672 1.00 94.69 98 LEU A O 1
ATOM 754 N N . HIS A 1 99 ? -4.995 4.683 5.623 1.00 95.31 99 HIS A N 1
ATOM 755 C CA . HIS A 1 99 ? -4.481 4.936 4.285 1.00 95.31 99 HIS A CA 1
ATOM 756 C C . HIS A 1 99 ? -4.738 6.380 3.842 1.00 95.31 99 HIS A C 1
ATOM 758 O O . HIS A 1 99 ? -3.819 7.033 3.340 1.00 95.31 99 HIS A O 1
ATOM 764 N N . GLU A 1 100 ? -5.940 6.902 4.081 1.00 94.75 100 GLU A N 1
ATOM 765 C CA . GLU A 1 100 ? -6.296 8.292 3.800 1.00 94.75 100 GLU A CA 1
ATOM 766 C C . GLU A 1 100 ? -5.414 9.253 4.600 1.00 94.75 100 GLU A C 1
ATOM 768 O O . GLU A 1 100 ? -4.780 10.126 4.010 1.00 94.75 100 GLU A O 1
ATOM 773 N N . ALA A 1 101 ? -5.247 9.026 5.906 1.00 93.88 101 ALA A N 1
ATOM 774 C CA . ALA A 1 101 ? -4.382 9.842 6.757 1.00 93.88 101 ALA A CA 1
ATOM 775 C C . ALA A 1 101 ? -2.923 9.895 6.260 1.00 93.88 101 ALA A C 1
ATOM 777 O O . ALA A 1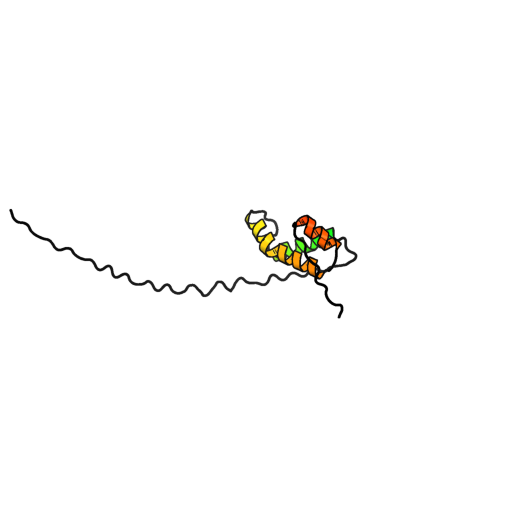 101 ? -2.220 10.884 6.466 1.00 93.88 101 ALA A O 1
ATOM 778 N N . ARG A 1 102 ? -2.443 8.838 5.587 1.00 92.38 102 ARG A N 1
ATOM 779 C CA . ARG A 1 102 ? -1.069 8.756 5.058 1.00 92.38 102 ARG A CA 1
ATOM 780 C C . ARG A 1 102 ? -0.901 9.314 3.651 1.00 92.38 102 ARG A C 1
ATOM 782 O O . ARG A 1 102 ? 0.222 9.655 3.280 1.00 92.38 102 ARG A O 1
ATOM 789 N N . THR A 1 103 ? -1.957 9.325 2.847 1.00 91.38 103 THR A N 1
ATOM 790 C CA . THR A 1 103 ? -1.873 9.643 1.412 1.00 91.38 103 THR A CA 1
ATOM 791 C C . THR A 1 103 ? -2.672 10.877 1.010 1.00 91.38 103 THR A C 1
ATOM 793 O O . THR A 1 103 ? -2.465 11.389 -0.089 1.00 91.38 103 THR A O 1
ATOM 796 N N . GLY A 1 104 ? -3.566 11.356 1.876 1.00 90.62 104 GLY A N 1
ATOM 797 C CA . GLY A 1 104 ? -4.560 12.383 1.572 1.00 90.62 104 GLY A CA 1
ATOM 798 C C . GLY A 1 104 ? -5.625 11.922 0.573 1.00 90.62 104 GLY A C 1
ATOM 799 O O . GLY A 1 104 ? -6.316 12.759 -0.001 1.00 90.62 104 GLY A O 1
ATOM 800 N N . ARG A 1 105 ? -5.722 10.614 0.293 1.00 86.94 105 ARG A N 1
ATOM 801 C CA . ARG A 1 105 ? -6.638 10.051 -0.703 1.00 86.94 105 ARG A CA 1
ATOM 802 C C . ARG A 1 105 ? -7.618 9.094 -0.042 1.00 86.94 105 ARG A C 1
ATOM 804 O O . ARG A 1 105 ? -7.219 8.071 0.507 1.00 86.94 105 ARG A O 1
ATOM 811 N N . LEU A 1 106 ? -8.904 9.400 -0.180 1.00 83.75 106 LEU A N 1
ATOM 812 C CA . LEU A 1 106 ? -9.976 8.505 0.231 1.00 83.75 106 LEU A CA 1
ATOM 813 C C . LEU A 1 106 ? -10.077 7.329 -0.750 1.00 83.75 106 LEU A C 1
ATOM 815 O O . LEU A 1 106 ? -10.371 7.513 -1.936 1.00 83.75 106 LEU A O 1
ATOM 819 N N . VAL A 1 107 ? -9.877 6.113 -0.247 1.00 84.88 107 VAL A N 1
AT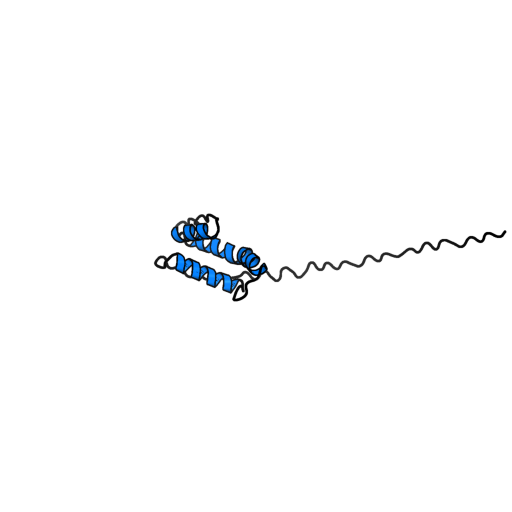OM 820 C CA . VAL A 1 107 ? -10.106 4.877 -1.001 1.00 84.88 107 VAL A CA 1
ATOM 821 C C . VAL A 1 107 ? -11.449 4.305 -0.579 1.00 84.88 107 VAL A C 1
ATOM 823 O O . VAL A 1 107 ? -11.644 3.922 0.571 1.00 84.88 107 VAL A O 1
ATOM 826 N N . ARG A 1 108 ? -12.399 4.254 -1.517 1.00 80.19 108 ARG A N 1
ATOM 827 C CA . ARG A 1 108 ? -13.711 3.661 -1.249 1.00 80.19 108 ARG A CA 1
ATOM 828 C C . ARG A 1 108 ? -13.586 2.135 -1.260 1.00 80.19 108 ARG A C 1
ATOM 830 O O . ARG A 1 108 ? -13.120 1.599 -2.269 1.00 80.19 108 ARG A O 1
ATOM 837 N N . PRO A 1 109 ? -14.008 1.433 -0.195 1.00 73.75 109 PRO A N 1
ATOM 838 C CA . PRO A 1 109 ? -14.000 -0.021 -0.188 1.00 73.75 109 PRO A CA 1
ATOM 839 C C . PRO A 1 109 ? -14.892 -0.548 -1.313 1.00 73.75 109 PRO A C 1
ATOM 841 O O . PRO A 1 109 ? -16.008 -0.060 -1.528 1.00 73.75 109 PRO A O 1
ATOM 844 N N . VAL A 1 110 ? -14.397 -1.544 -2.048 1.00 76.81 110 VAL A N 1
ATOM 845 C CA . VAL A 1 110 ? -15.221 -2.255 -3.022 1.00 76.81 110 VAL A CA 1
ATOM 846 C C . VAL A 1 110 ? -16.211 -3.073 -2.209 1.00 76.81 110 VAL A C 1
ATOM 848 O O . VAL A 1 110 ? -15.816 -3.970 -1.469 1.00 76.81 110 VAL A O 1
ATOM 851 N N . ARG A 1 111 ? -17.506 -2.766 -2.321 1.00 67.94 111 ARG A N 1
ATOM 852 C CA . ARG A 1 111 ? -18.550 -3.639 -1.779 1.00 67.94 111 ARG A CA 1
ATOM 853 C C . ARG A 1 111 ? -18.510 -4.941 -2.570 1.00 67.94 111 ARG A C 1
ATOM 855 O O . ARG A 1 111 ? -19.111 -5.036 -3.638 1.00 67.94 111 ARG A O 1
ATOM 862 N N . ILE A 1 112 ? -17.762 -5.922 -2.081 1.00 60.34 112 ILE A N 1
ATOM 863 C CA . ILE A 1 112 ? -17.826 -7.277 -2.610 1.00 60.34 112 ILE A CA 1
ATOM 864 C C . ILE A 1 112 ? -19.173 -7.812 -2.132 1.00 60.34 112 ILE A C 1
ATOM 866 O O . ILE A 1 112 ? -19.353 -8.068 -0.944 1.00 60.34 112 ILE A O 1
ATOM 870 N N . ALA A 1 113 ? -20.154 -7.874 -3.034 1.00 56.28 113 ALA A N 1
ATOM 871 C CA . ALA A 1 113 ? -21.411 -8.548 -2.745 1.00 56.28 113 ALA A CA 1
ATOM 872 C C . ALA A 1 113 ? -21.066 -9.973 -2.296 1.00 56.28 113 ALA A C 1
ATOM 874 O O . ALA A 1 113 ? -20.396 -10.695 -3.040 1.00 56.28 113 ALA A O 1
ATOM 875 N N . ALA A 1 114 ? -21.448 -10.333 -1.068 1.00 51.50 114 ALA A N 1
ATOM 876 C CA . ALA A 1 114 ? -21.268 -11.686 -0.563 1.00 51.50 114 ALA A CA 1
ATOM 877 C C . ALA A 1 114 ? -21.921 -12.651 -1.565 1.00 51.50 114 ALA A C 1
ATOM 879 O O . ALA A 1 114 ? -23.098 -12.487 -1.892 1.00 51.50 114 ALA A O 1
ATOM 880 N N . ARG A 1 115 ? -21.119 -13.559 -2.126 1.00 46.28 115 ARG A N 1
ATOM 881 C CA . ARG A 1 115 ? -21.601 -14.653 -2.973 1.00 46.28 115 ARG A CA 1
ATOM 882 C C . ARG A 1 115 ? -22.004 -15.828 -2.106 1.00 46.28 115 ARG A C 1
ATOM 884 O O . ARG A 1 115 ? -21.288 -16.062 -1.107 1.00 46.28 115 ARG A O 1
#

Sequence (115 aa):
MKLQFAIVALGLAIATPLPLTSAAAETNAFSERVEARVTYSPDAPAAETYRHAKKVFRKACYLNGQISAMHRVQERVCVQPMLDKFVAHTGNPELAELHEARTGRLVRPVRIAAR

Radius of gyration: 29.14 Å; chains: 1; bounding box: 62×59×82 Å

Secondary structure (DSSP, 8-state):
------------------------SSSTT------------TTS-HHHHHHHHHHHHHHHTT--S---HHHHHHIIIIIHHHHHHHHHHH--HHHHHHHHHHHS-----------

Foldseek 3Di:
DDDDDDDDPPDPPPPDPDPPPPPVPPDVPPPPPQDFDQDDDPPDDLVVSLVRLLVRQCVSLVVPDDDDPVSVVSCVVGVLVSLLVVLLAVQDVNNQVVNCVVPVDRRHRDPPPDD